Protein AF-A0A9D8HK16-F1 (afdb_monomer)

Sequence (56 aa):
MKVLLIYPEYENTFWNLKKVLKVLGKKAAYPPLGLLTIAAMLPDNWEKKLIDMNWG

pLDDT: mean 91.75, std 6.97, range [59.56, 98.38]

Solvent-accessible surface area (backbone atoms only — not comparable to full-atom values): 3708 Å² total; per-residue (Å²): 98,80,48,80,46,75,45,72,68,74,81,91,50,93,88,56,55,67,72,58,30,55,76,68,74,38,77,63,99,64,74,70,55,71,60,53,53,51,59,70,73,45,67,85,84,40,49,78,45,78,46,47,62,78,50,126

Radius of gyration: 13.44 Å; Cα contacts (8 Å, |Δi|>4): 53; chains: 1; bounding box: 29×18×36 Å

Mean predicted aligned error: 3.59 Å

Secondary structure (DSSP, 8-state):
-EEEEEE------TT--HHHHHHTT-S-SS--HHHHHHHHHS-TTSEEEEEESS--

Structure (mmCIF, N/CA/C/O backbone):
data_AF-A0A9D8HK16-F1
#
_entry.id   AF-A0A9D8HK16-F1
#
loop_
_atom_site.group_PDB
_atom_site.id
_atom_site.type_symbol
_atom_site.label_atom_id
_atom_site.label_alt_id
_atom_site.label_comp_id
_atom_site.label_asym_id
_atom_site.label_entity_id
_atom_site.label_se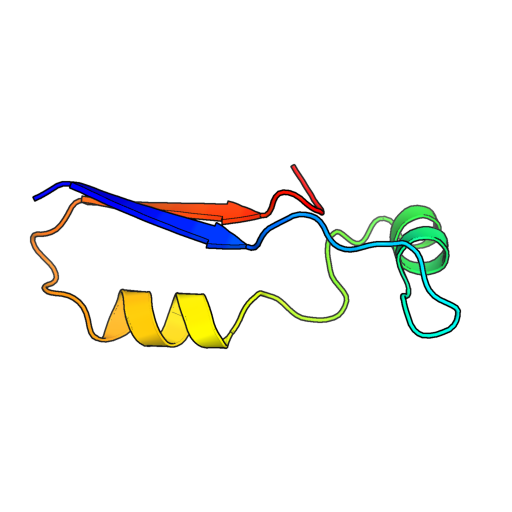q_id
_atom_site.pdbx_PDB_ins_code
_atom_site.Cartn_x
_atom_site.Cartn_y
_atom_site.Cartn_z
_atom_site.occupancy
_atom_site.B_iso_or_equiv
_atom_site.auth_seq_id
_atom_site.auth_comp_id
_atom_site.auth_asym_id
_atom_site.auth_atom_id
_atom_site.pdbx_PDB_model_num
ATOM 1 N N . MET A 1 1 ? -15.709 3.788 12.680 1.00 95.75 1 MET A N 1
ATOM 2 C CA . MET A 1 1 ? -14.937 4.884 12.044 1.00 95.75 1 MET A CA 1
ATOM 3 C C . MET A 1 1 ? -14.665 4.504 10.595 1.00 95.75 1 MET A C 1
ATOM 5 O O . MET A 1 1 ? -14.634 3.310 10.317 1.00 95.75 1 MET A O 1
ATOM 9 N N . LYS A 1 2 ? -14.516 5.475 9.687 1.00 97.81 2 LYS A N 1
ATOM 10 C CA . LYS A 1 2 ? -14.133 5.218 8.290 1.00 97.81 2 LYS A CA 1
ATOM 11 C C . LYS A 1 2 ? -12.684 5.639 8.073 1.00 97.81 2 LYS A C 1
ATOM 13 O O . LYS A 1 2 ? -12.310 6.727 8.508 1.00 97.81 2 LYS A O 1
ATOM 18 N N . VAL A 1 3 ? -11.896 4.801 7.409 1.00 98.00 3 VAL A N 1
A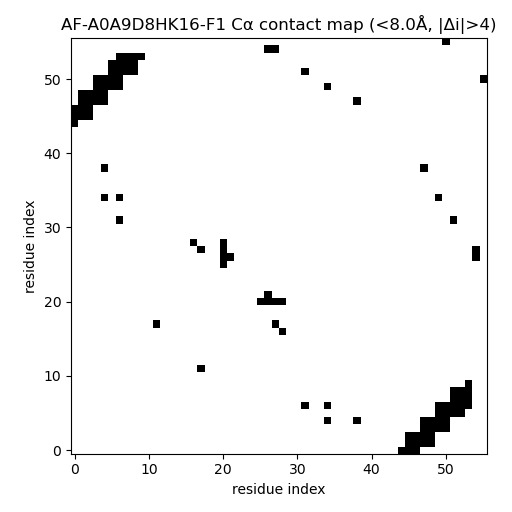TOM 19 C CA . VAL A 1 3 ? -10.493 5.082 7.079 1.00 98.00 3 VAL A CA 1
ATOM 20 C C . VAL A 1 3 ? -10.228 4.804 5.602 1.00 98.00 3 VAL A C 1
ATOM 22 O O . VAL A 1 3 ? -10.682 3.801 5.047 1.00 98.00 3 VAL A O 1
ATOM 25 N N . LEU A 1 4 ? -9.481 5.709 4.972 1.00 97.94 4 LEU A N 1
ATOM 26 C CA . LEU A 1 4 ? -9.042 5.599 3.588 1.00 97.94 4 LEU A CA 1
ATOM 27 C C . LEU A 1 4 ? -7.516 5.484 3.555 1.00 97.94 4 LEU A C 1
ATOM 29 O O . LEU A 1 4 ? -6.811 6.391 3.987 1.00 97.94 4 LEU A O 1
ATOM 33 N N . LEU A 1 5 ? -7.021 4.365 3.042 1.00 97.94 5 LEU A N 1
ATOM 34 C CA . LEU A 1 5 ? -5.607 4.073 2.836 1.00 97.94 5 LEU A CA 1
ATOM 35 C C . LEU A 1 5 ? -5.281 4.372 1.373 1.00 97.94 5 LEU A C 1
ATOM 37 O O . LEU A 1 5 ? -5.847 3.749 0.476 1.00 97.94 5 LEU A O 1
ATOM 41 N N . ILE A 1 6 ? -4.396 5.331 1.121 1.00 96.94 6 I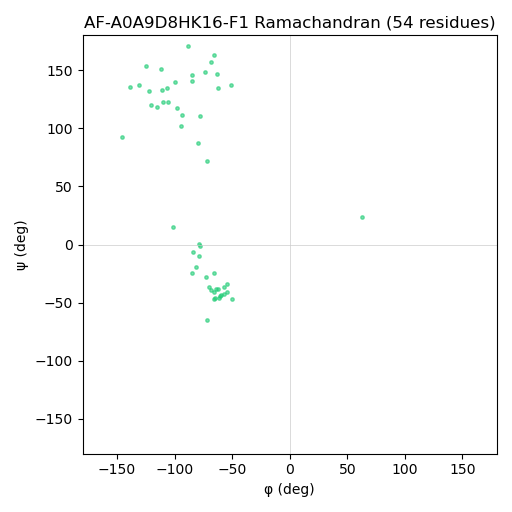LE A N 1
ATOM 42 C CA . ILE A 1 6 ? -4.062 5.766 -0.238 1.00 96.94 6 ILE A CA 1
ATOM 43 C C . ILE A 1 6 ? -2.642 5.315 -0.558 1.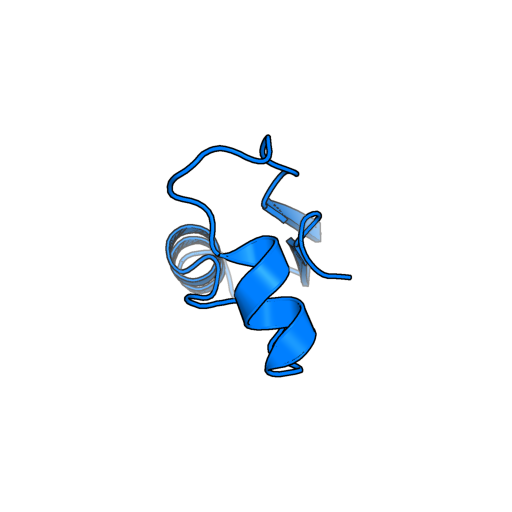00 96.94 6 ILE A C 1
ATOM 45 O O . ILE A 1 6 ? -1.704 5.685 0.147 1.00 96.94 6 ILE A O 1
ATOM 49 N N . TYR A 1 7 ? -2.490 4.540 -1.631 1.00 95.19 7 TYR A N 1
ATOM 50 C CA . TYR A 1 7 ? -1.201 4.333 -2.276 1.00 95.19 7 TYR A CA 1
ATOM 51 C C . TYR A 1 7 ? -1.079 5.349 -3.420 1.00 95.19 7 TYR A C 1
ATOM 53 O O . TYR A 1 7 ? -1.747 5.184 -4.446 1.00 95.19 7 TYR A O 1
ATOM 61 N N . PRO A 1 8 ? -0.321 6.442 -3.222 1.00 94.12 8 PRO A N 1
ATOM 62 C CA . PRO A 1 8 ? -0.314 7.567 -4.146 1.00 94.12 8 PRO A CA 1
ATOM 63 C C . PRO A 1 8 ? 0.317 7.195 -5.484 1.00 94.12 8 PRO A C 1
ATOM 65 O O . PRO A 1 8 ? 1.124 6.265 -5.586 1.00 94.12 8 PRO A O 1
ATOM 68 N N . GLU A 1 9 ? -0.048 7.950 -6.517 1.00 91.88 9 GLU A N 1
ATOM 69 C CA . GLU A 1 9 ? 0.589 7.819 -7.818 1.00 91.88 9 GLU A CA 1
ATOM 70 C C . GLU A 1 9 ? 2.075 8.174 -7.700 1.00 91.88 9 GLU A C 1
ATOM 72 O O . GLU A 1 9 ? 2.440 9.169 -7.074 1.00 91.88 9 GLU A O 1
ATOM 77 N N . TYR A 1 10 ? 2.931 7.349 -8.299 1.00 87.62 10 TYR A N 1
ATOM 78 C CA . TYR A 1 10 ? 4.363 7.610 -8.394 1.00 87.62 10 TYR A CA 1
ATOM 79 C C . TYR A 1 10 ? 4.794 7.894 -9.833 1.00 87.62 10 TYR A C 1
ATOM 81 O O . TYR A 1 10 ? 4.232 7.365 -10.805 1.00 87.62 10 TYR A O 1
ATOM 89 N N . GLU A 1 11 ? 5.857 8.688 -9.951 1.00 88.25 11 GLU A N 1
ATOM 90 C CA . GLU A 1 11 ? 6.476 9.022 -11.227 1.00 88.25 11 GLU A CA 1
ATOM 91 C C . GLU A 1 11 ? 7.055 7.797 -11.941 1.00 88.25 11 GLU A C 1
ATOM 93 O O . GLU A 1 11 ? 7.569 6.846 -11.345 1.00 88.25 11 GLU A O 1
ATOM 98 N N . ASN A 1 12 ? 6.991 7.831 -13.268 1.00 84.94 12 ASN A N 1
ATOM 99 C CA . ASN A 1 12 ? 7.458 6.744 -14.107 1.00 84.94 12 ASN A CA 1
ATOM 100 C C . ASN A 1 12 ? 8.997 6.791 -14.263 1.00 84.94 12 ASN A C 1
ATOM 102 O O . ASN A 1 12 ? 9.503 7.364 -15.224 1.00 84.94 12 ASN A O 1
ATOM 106 N N . THR A 1 13 ? 9.739 6.170 -13.339 1.00 86.94 13 THR A N 1
ATOM 107 C CA . THR A 1 13 ? 11.218 6.064 -13.363 1.00 86.94 13 THR A CA 1
ATOM 108 C C . THR A 1 13 ? 11.731 4.833 -14.128 1.00 86.94 13 THR A C 1
ATO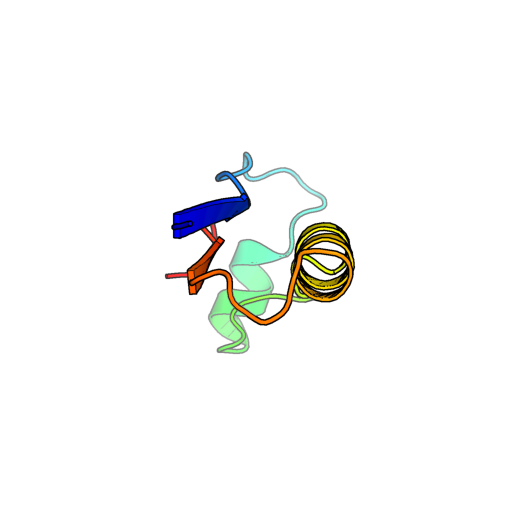M 110 O O . THR A 1 13 ? 10.959 3.940 -14.460 1.00 86.94 13 THR A O 1
ATOM 113 N N . PHE A 1 14 ? 13.042 4.721 -14.375 1.00 84.19 14 PHE A N 1
ATOM 114 C CA . PHE A 1 14 ? 13.636 3.520 -14.995 1.00 84.19 14 PHE A CA 1
ATOM 115 C C . PHE A 1 14 ? 13.296 2.209 -14.253 1.00 84.19 14 PHE A C 1
ATOM 117 O O . PHE A 1 14 ? 13.112 1.173 -14.882 1.00 84.19 14 PHE A O 1
ATOM 124 N N . TRP A 1 15 ? 13.169 2.260 -12.924 1.00 80.56 15 TRP A N 1
ATOM 125 C CA . TRP A 1 15 ? 12.943 1.084 -12.074 1.00 80.56 15 TRP A CA 1
ATOM 126 C C . TRP A 1 15 ? 11.483 0.658 -11.951 1.00 80.56 15 TRP A C 1
ATOM 128 O O . TRP A 1 15 ? 11.189 -0.374 -11.348 1.00 80.56 15 TRP A O 1
ATOM 138 N N . ASN A 1 16 ? 10.550 1.434 -12.498 1.00 83.44 16 ASN A N 1
ATOM 139 C CA . ASN A 1 16 ? 9.152 1.055 -12.445 1.00 83.44 16 ASN A CA 1
ATOM 140 C C . ASN A 1 16 ? 8.800 0.096 -13.596 1.00 83.44 16 ASN A C 1
ATOM 142 O O . ASN A 1 16 ? 9.274 0.227 -14.723 1.00 83.44 16 ASN A O 1
ATOM 146 N N . LEU A 1 17 ? 7.891 -0.837 -13.320 1.00 88.06 17 LEU A N 1
ATOM 147 C CA . LEU A 1 17 ? 7.454 -1.845 -14.283 1.00 88.06 17 LEU A CA 1
ATOM 148 C C . LEU A 1 17 ? 6.096 -1.512 -14.924 1.00 88.06 17 LEU A C 1
ATOM 150 O O . LEU A 1 17 ? 5.509 -2.395 -15.540 1.00 88.06 17 LEU A O 1
ATOM 154 N N . LYS A 1 18 ? 5.580 -0.271 -14.831 1.00 85.12 18 LYS A N 1
ATOM 155 C CA . LYS A 1 18 ? 4.234 0.116 -15.317 1.00 85.12 18 LYS A CA 1
ATOM 156 C C . LYS A 1 18 ? 3.998 -0.330 -16.763 1.00 85.12 18 LYS A C 1
ATOM 158 O O . LYS A 1 18 ? 2.980 -0.947 -17.067 1.00 85.12 18 LYS A O 1
ATOM 163 N N . LYS A 1 19 ? 4.959 -0.079 -17.659 1.00 87.50 19 LYS A N 1
ATOM 164 C CA . LYS A 1 19 ? 4.853 -0.480 -19.075 1.00 87.50 19 LYS A CA 1
ATOM 165 C C . LYS A 1 19 ? 4.825 -2.000 -19.253 1.00 87.50 19 LYS A C 1
ATOM 167 O O . LYS A 1 19 ? 3.976 -2.505 -19.980 1.00 87.50 19 LYS A O 1
ATOM 172 N N . VAL A 1 20 ? 5.720 -2.719 -18.576 1.00 91.12 20 VAL A N 1
ATOM 173 C CA . VAL A 1 20 ? 5.822 -4.185 -18.665 1.00 91.12 20 VAL A CA 1
ATOM 174 C C . VAL A 1 20 ? 4.569 -4.845 -18.090 1.00 91.12 20 VAL A C 1
ATOM 176 O O . VAL A 1 20 ? 3.967 -5.699 -18.731 1.00 91.12 20 VAL A O 1
ATOM 179 N N . LEU A 1 21 ? 4.122 -4.403 -16.915 1.00 90.25 21 LEU A N 1
ATOM 180 C CA . LEU A 1 21 ? 2.933 -4.921 -16.243 1.00 90.25 21 LEU A CA 1
ATOM 181 C C . LEU A 1 21 ? 1.664 -4.690 -17.068 1.00 90.25 21 LEU A C 1
ATOM 183 O O . LEU A 1 21 ? 0.847 -5.602 -17.175 1.00 90.25 21 LEU A O 1
ATOM 187 N N . LYS A 1 22 ? 1.546 -3.534 -17.739 1.00 87.88 22 LYS A N 1
ATOM 188 C CA . LYS A 1 22 ? 0.445 -3.261 -18.673 1.00 87.88 22 LYS A CA 1
ATOM 189 C C . LYS A 1 22 ? 0.411 -4.265 -19.830 1.00 87.88 22 LYS A C 1
ATOM 191 O O . LYS A 1 22 ? -0.662 -4.762 -20.153 1.00 87.88 22 LYS A O 1
ATOM 196 N N . VAL A 1 23 ? 1.565 -4.593 -20.419 1.00 92.38 23 VAL A N 1
ATOM 197 C CA . VAL A 1 23 ? 1.667 -5.621 -21.476 1.00 92.38 23 VAL A CA 1
ATOM 198 C C . VAL A 1 23 ? 1.299 -7.007 -20.939 1.00 92.38 23 VAL A C 1
ATOM 200 O O . VAL A 1 23 ? 0.618 -7.768 -21.616 1.00 92.38 23 VAL A O 1
ATOM 203 N N . LEU A 1 24 ? 1.691 -7.316 -19.704 1.00 92.81 24 LEU A N 1
ATOM 204 C CA . LEU A 1 24 ? 1.370 -8.581 -19.037 1.00 92.81 24 LEU A CA 1
ATOM 205 C C . LEU A 1 24 ? -0.070 -8.651 -18.492 1.00 92.81 24 LEU A C 1
ATOM 207 O O . LEU A 1 24 ? -0.440 -9.663 -17.896 1.00 92.81 24 LEU A O 1
ATOM 211 N N . GLY A 1 25 ? -0.873 -7.589 -18.633 1.00 89.81 25 GLY A N 1
ATOM 212 C CA . GLY A 1 25 ? -2.222 -7.515 -18.063 1.00 89.81 25 GLY A CA 1
ATOM 213 C C . GLY A 1 25 ? -2.245 -7.589 -16.531 1.00 89.81 25 GLY A C 1
ATOM 214 O O . GLY A 1 25 ? -3.241 -8.005 -15.938 1.00 89.81 25 GLY A O 1
ATOM 215 N N . LYS A 1 26 ? -1.140 -7.232 -15.871 1.00 87.62 26 LYS A N 1
ATOM 216 C CA . LYS A 1 26 ? -1.016 -7.215 -14.411 1.00 87.62 26 LYS A CA 1
ATOM 217 C C . LYS A 1 26 ? -1.193 -5.791 -13.900 1.00 87.62 26 LYS A C 1
ATOM 219 O O . LYS A 1 26 ? -0.669 -4.853 -14.489 1.00 87.62 26 LYS A O 1
ATOM 224 N N . LYS A 1 27 ? -1.909 -5.654 -12.778 1.00 83.69 27 LYS A N 1
ATOM 225 C CA . LYS A 1 27 ? -2.046 -4.376 -12.075 1.00 83.69 27 LYS A CA 1
ATOM 226 C C . LYS A 1 27 ? -0.724 -4.023 -11.400 1.00 83.69 27 LYS A C 1
ATOM 228 O O . LYS A 1 27 ? -0.046 -3.142 -11.867 1.00 83.69 27 LYS A O 1
ATOM 233 N N . ALA A 1 28 ? -0.246 -4.779 -10.419 1.00 86.88 28 ALA A N 1
ATOM 234 C CA . ALA A 1 28 ? 1.032 -4.477 -9.768 1.00 86.88 28 ALA A CA 1
ATOM 235 C C . ALA A 1 28 ? 1.998 -5.668 -9.804 1.00 86.88 28 ALA A C 1
ATOM 237 O O . ALA A 1 28 ? 1.564 -6.819 -9.850 1.00 86.88 28 ALA A O 1
ATOM 238 N N . ALA A 1 29 ? 3.306 -5.391 -9.751 1.00 86.62 29 ALA A N 1
ATOM 239 C CA . ALA A 1 29 ? 4.312 -6.419 -9.463 1.00 86.62 29 AL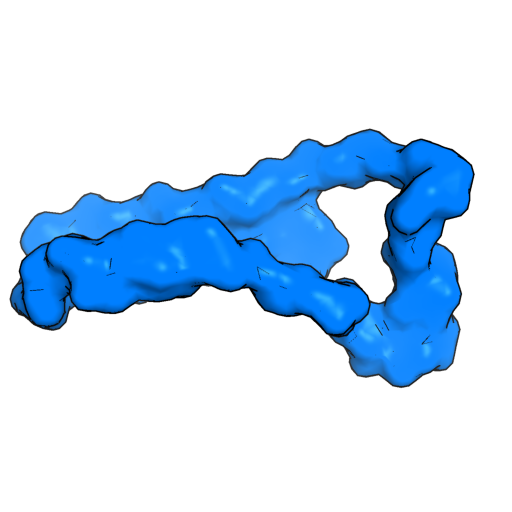A A CA 1
ATOM 240 C C . ALA A 1 29 ? 4.189 -6.891 -8.008 1.00 86.62 29 ALA A C 1
ATOM 242 O O . ALA A 1 29 ? 4.268 -8.082 -7.728 1.00 86.62 29 ALA A O 1
ATOM 243 N N . TYR A 1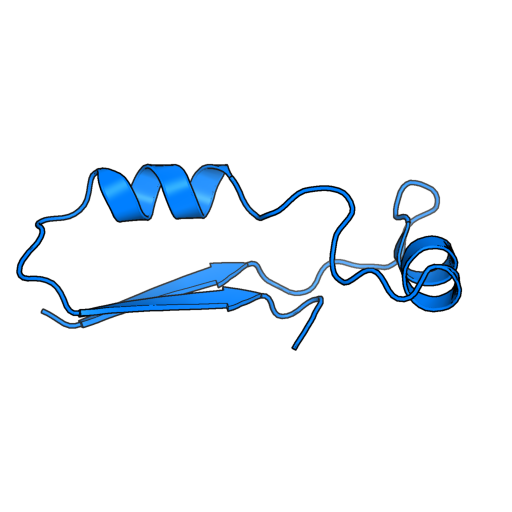 30 ? 3.929 -5.942 -7.104 1.00 86.94 30 TYR A N 1
ATOM 244 C CA . TYR A 1 30 ? 3.694 -6.179 -5.688 1.00 86.94 30 TYR A CA 1
ATOM 245 C C . TYR A 1 30 ? 2.537 -5.288 -5.219 1.00 86.94 30 TYR A C 1
ATOM 247 O O . TYR A 1 30 ? 2.508 -4.111 -5.586 1.00 86.94 30 TYR A O 1
ATOM 255 N N . PRO A 1 31 ? 1.581 -5.806 -4.430 1.00 89.12 31 PRO A N 1
ATOM 256 C CA . PRO A 1 31 ? 0.559 -4.973 -3.801 1.00 89.12 31 PRO A CA 1
ATOM 257 C C . PRO A 1 31 ? 1.192 -4.023 -2.763 1.00 89.12 31 PRO A C 1
ATOM 259 O O . PRO A 1 31 ? 2.314 -4.281 -2.314 1.00 89.12 31 PRO A O 1
ATOM 262 N N . PRO A 1 32 ? 0.491 -2.958 -2.322 1.00 93.50 32 PRO A N 1
ATOM 263 C CA . PRO A 1 32 ? 0.975 -2.043 -1.285 1.00 93.50 32 PRO A CA 1
ATOM 264 C C . PRO A 1 32 ? 0.953 -2.715 0.100 1.00 93.50 32 PRO A C 1
ATOM 266 O O . PRO A 1 32 ? 0.130 -2.401 0.961 1.00 93.50 32 PRO A O 1
ATOM 269 N N . LEU A 1 33 ? 1.868 -3.665 0.310 1.00 95.38 33 LEU A N 1
ATOM 270 C CA . LEU A 1 33 ? 1.917 -4.551 1.474 1.00 95.38 33 LEU A CA 1
ATOM 271 C C . LEU A 1 33 ? 1.929 -3.775 2.792 1.00 95.38 33 LEU A C 1
ATOM 273 O O . LEU A 1 33 ? 1.201 -4.134 3.706 1.00 95.38 33 LEU A O 1
ATOM 277 N N . GLY A 1 34 ? 2.680 -2.673 2.869 1.00 95.88 34 GLY A N 1
ATOM 278 C CA . GLY A 1 34 ? 2.706 -1.827 4.064 1.00 95.88 34 GLY A CA 1
ATOM 279 C C . GLY A 1 34 ? 1.322 -1.299 4.458 1.00 95.88 34 GLY A C 1
ATOM 280 O O . GLY A 1 34 ? 0.953 -1.365 5.628 1.00 95.88 34 GLY A O 1
ATOM 281 N N . LEU A 1 35 ? 0.514 -0.849 3.490 1.00 97.00 35 LEU A N 1
ATOM 282 C CA . LEU A 1 35 ? -0.848 -0.377 3.761 1.00 97.00 35 LEU A CA 1
ATOM 283 C C . LEU A 1 35 ? -1.783 -1.521 4.157 1.00 97.00 35 LEU A C 1
ATOM 285 O O . LEU A 1 35 ? -2.633 -1.327 5.021 1.00 97.00 35 LEU A O 1
ATOM 289 N N . LEU A 1 36 ? -1.620 -2.705 3.561 1.00 96.56 36 LEU A N 1
ATOM 290 C CA . LEU A 1 36 ? -2.394 -3.893 3.933 1.00 96.56 36 LEU A CA 1
ATOM 291 C C . LEU A 1 36 ? -2.069 -4.356 5.359 1.00 96.56 36 LEU A C 1
ATOM 293 O O . LEU A 1 36 ? -2.982 -4.672 6.119 1.00 96.56 36 LEU A O 1
ATOM 297 N N . THR A 1 37 ? -0.796 -4.324 5.755 1.00 97.94 37 THR A N 1
ATOM 298 C CA . THR A 1 37 ? -0.371 -4.620 7.129 1.00 97.94 37 THR A CA 1
ATOM 299 C C . THR A 1 37 ? -0.982 -3.630 8.116 1.00 97.94 37 THR A C 1
ATOM 301 O O . THR A 1 37 ? -1.555 -4.044 9.121 1.00 97.94 37 THR A O 1
ATOM 304 N N . ILE A 1 38 ? -0.941 -2.329 7.809 1.00 97.81 38 ILE A N 1
ATOM 305 C CA . ILE A 1 38 ? -1.593 -1.311 8.645 1.00 97.81 38 ILE A CA 1
ATOM 306 C C . ILE A 1 38 ? -3.103 -1.570 8.718 1.00 97.81 38 ILE A C 1
ATOM 308 O O . ILE A 1 38 ? -3.667 -1.551 9.807 1.00 97.81 38 ILE A O 1
ATOM 312 N N . ALA A 1 39 ? -3.762 -1.881 7.597 1.00 97.69 39 ALA A N 1
ATOM 313 C CA . ALA A 1 39 ? -5.194 -2.192 7.572 1.00 97.69 39 ALA A CA 1
ATOM 314 C C . ALA A 1 39 ? -5.570 -3.363 8.498 1.00 97.69 39 ALA A C 1
ATOM 316 O O . ALA A 1 39 ? -6.635 -3.335 9.125 1.00 97.69 39 ALA A O 1
ATOM 317 N N . ALA A 1 40 ? -4.697 -4.369 8.593 1.00 97.44 40 ALA A N 1
ATOM 318 C CA . ALA A 1 40 ? -4.862 -5.522 9.475 1.00 97.44 40 ALA A CA 1
ATOM 319 C C . ALA A 1 40 ? -4.638 -5.184 10.959 1.00 97.44 40 ALA A C 1
ATOM 321 O O . ALA A 1 40 ? -5.225 -5.825 11.821 1.00 97.44 40 ALA A O 1
ATOM 322 N N . MET A 1 41 ? -3.824 -4.170 11.266 1.00 98.12 41 MET A N 1
ATOM 323 C CA . MET A 1 41 ? -3.596 -3.694 12.637 1.00 98.12 41 MET A CA 1
ATOM 324 C C . MET A 1 41 ? -4.701 -2.754 13.145 1.00 98.12 41 MET A C 1
ATOM 326 O O . MET A 1 41 ? -4.822 -2.540 14.351 1.00 98.12 41 MET A O 1
ATOM 330 N N . LEU A 1 42 ? -5.496 -2.162 12.247 1.00 98.06 42 LEU A N 1
ATOM 331 C CA . LEU A 1 42 ? -6.609 -1.286 12.618 1.00 98.06 42 LEU A CA 1
ATOM 332 C C . LEU A 1 42 ? -7.799 -2.086 13.174 1.00 98.06 42 LEU A C 1
ATOM 334 O O . LEU A 1 42 ? -8.059 -3.187 12.682 1.00 98.06 42 LEU A O 1
ATOM 338 N N . PRO A 1 43 ? -8.592 -1.515 14.105 1.00 98.38 43 PRO A N 1
ATOM 339 C CA . PRO A 1 43 ? -9.752 -2.192 14.686 1.00 98.38 43 PRO A CA 1
ATOM 340 C C . PRO A 1 43 ? -10.702 -2.784 13.637 1.00 98.38 43 PRO A C 1
ATOM 342 O O . PRO A 1 43 ? -11.015 -2.142 12.631 1.00 98.38 43 PRO A O 1
ATOM 345 N N . ASP A 1 44 ? -11.191 -4.001 13.873 1.00 96.50 44 ASP A N 1
ATOM 346 C CA . ASP A 1 44 ? -12.025 -4.738 12.909 1.00 96.50 44 ASP A CA 1
ATOM 347 C C . ASP A 1 44 ? -13.382 -4.088 12.644 1.00 96.50 44 ASP A C 1
ATOM 349 O O . ASP A 1 44 ? -13.952 -4.243 11.568 1.00 96.50 44 ASP A O 1
ATOM 353 N N . ASN A 1 45 ? -13.880 -3.297 13.594 1.00 97.88 45 ASN A N 1
ATOM 354 C CA . ASN A 1 45 ? -15.128 -2.552 13.455 1.00 97.88 45 ASN A CA 1
ATOM 355 C C . ASN A 1 45 ? -14.995 -1.270 12.611 1.00 97.88 45 ASN A C 1
ATOM 357 O O . ASN A 1 45 ? -15.962 -0.513 12.483 1.00 97.88 45 ASN A O 1
ATOM 361 N N . TRP A 1 46 ? -13.808 -0.958 12.084 1.00 98.12 46 TRP A N 1
ATOM 362 C CA . TRP A 1 46 ? -13.628 0.180 11.186 1.00 98.12 46 TRP A CA 1
ATOM 363 C C . TRP A 1 46 ? -13.950 -0.209 9.746 1.00 98.12 46 TRP A C 1
ATOM 365 O O . TRP A 1 46 ? -13.573 -1.274 9.267 1.00 98.12 46 TRP A O 1
ATOM 375 N N . GLU A 1 47 ? -14.600 0.701 9.025 1.00 98.25 47 GLU A N 1
ATOM 376 C CA . GLU A 1 47 ? -14.767 0.587 7.579 1.00 98.25 47 GLU A CA 1
ATOM 377 C C . GLU A 1 47 ? -13.450 0.999 6.916 1.00 98.25 47 GLU A C 1
ATOM 379 O O . GLU A 1 47 ? -13.046 2.165 6.979 1.00 98.25 47 GLU A O 1
ATOM 384 N N . LYS A 1 48 ? -12.763 0.022 6.322 1.00 97.81 48 LYS A N 1
ATOM 385 C CA . LYS A 1 48 ? -11.425 0.167 5.743 1.00 97.81 48 LYS A CA 1
ATOM 386 C C . LYS A 1 48 ? -11.541 0.174 4.220 1.00 97.81 48 LYS A C 1
ATOM 388 O O . LYS A 1 48 ? -12.033 -0.790 3.638 1.00 97.81 48 LYS A O 1
ATOM 393 N N . LYS A 1 49 ? -11.066 1.234 3.563 1.00 97.31 49 LYS A N 1
ATOM 394 C CA . LYS A 1 49 ? -10.971 1.308 2.096 1.00 97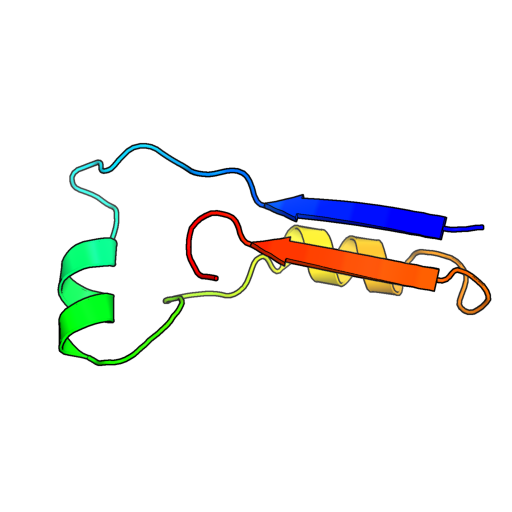.31 49 LYS A CA 1
ATOM 395 C C . LYS A 1 49 ? -9.530 1.571 1.684 1.00 97.31 49 LYS A C 1
ATOM 397 O O . LYS A 1 49 ? -8.910 2.481 2.219 1.00 97.31 49 LYS A O 1
ATOM 402 N N . LEU A 1 50 ? -9.015 0.809 0.721 1.00 96.25 50 LEU A N 1
ATOM 403 C CA . LEU A 1 50 ? -7.710 1.051 0.107 1.00 96.25 50 LEU A CA 1
ATOM 404 C C . LEU A 1 50 ? -7.897 1.495 -1.344 1.00 96.25 50 LEU A C 1
ATOM 406 O O . LEU A 1 50 ? -8.674 0.884 -2.076 1.00 96.25 50 LEU A O 1
ATOM 410 N N . ILE A 1 51 ? -7.193 2.552 -1.743 1.00 95.56 51 ILE A N 1
ATOM 411 C CA . ILE A 1 51 ? -7.133 3.042 -3.122 1.00 95.56 51 ILE A CA 1
ATOM 412 C C . ILE A 1 51 ? -5.680 3.016 -3.585 1.00 95.56 51 ILE A C 1
ATOM 414 O O . ILE A 1 51 ? -4.831 3.689 -3.002 1.00 95.56 51 ILE A O 1
ATOM 418 N N . ASP A 1 52 ? -5.415 2.256 -4.645 1.00 93.12 52 ASP A N 1
ATOM 419 C CA . ASP A 1 52 ? -4.168 2.323 -5.400 1.00 93.12 52 ASP A CA 1
ATOM 420 C C . ASP A 1 52 ? -4.345 3.293 -6.572 1.00 93.12 52 ASP A C 1
ATOM 422 O O . ASP A 1 52 ? -5.104 3.029 -7.501 1.00 93.12 52 ASP A O 1
ATOM 426 N N . MET A 1 53 ? -3.663 4.438 -6.523 1.00 92.81 53 MET A N 1
ATOM 427 C CA . MET A 1 53 ? -3.742 5.453 -7.578 1.00 92.81 53 MET A CA 1
ATOM 428 C C . MET A 1 53 ? -2.888 5.112 -8.806 1.00 92.81 53 MET A C 1
ATOM 430 O O . MET A 1 53 ? -3.011 5.771 -9.834 1.00 92.81 53 MET A O 1
ATOM 434 N N . ASN A 1 54 ? -2.027 4.095 -8.732 1.00 87.94 54 ASN A N 1
ATOM 435 C CA . ASN A 1 54 ? -1.237 3.640 -9.876 1.00 87.94 54 ASN A CA 1
ATOM 436 C C . ASN A 1 54 ? -2.013 2.654 -10.746 1.00 87.94 54 ASN A C 1
ATOM 438 O O . ASN A 1 54 ? -1.708 2.516 -11.932 1.00 87.94 54 ASN A O 1
ATOM 442 N N . TRP A 1 55 ? -2.997 1.976 -10.152 1.00 76.00 55 TRP A N 1
ATOM 443 C CA . TRP A 1 55 ? -3.765 0.910 -10.775 1.00 76.00 5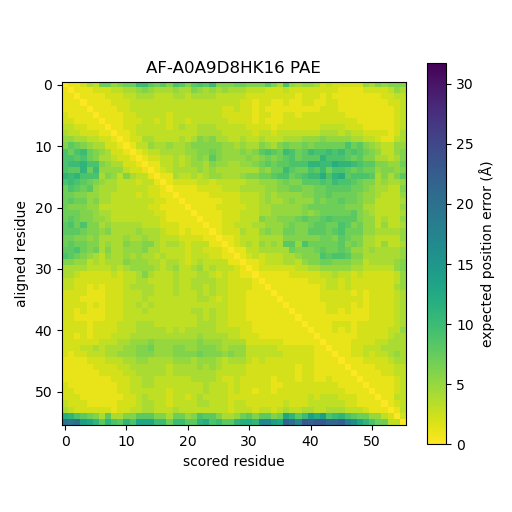5 TRP A CA 1
ATOM 444 C C . TRP A 1 55 ? -5.206 0.947 -10.260 1.00 76.00 55 TRP A C 1
ATOM 446 O O . TRP A 1 55 ? -5.517 0.340 -9.238 1.00 76.00 55 TRP A O 1
ATOM 456 N N . GLY A 1 56 ? -6.078 1.658 -10.982 1.00 59.56 56 GLY A N 1
ATOM 457 C CA . GLY A 1 56 ? -7.528 1.649 -10.739 1.00 59.56 56 GLY A CA 1
ATOM 458 C C . GLY A 1 56 ? -8.134 0.253 -10.853 1.00 59.56 56 GLY A C 1
ATOM 459 O O . GLY A 1 56 ? -7.783 -0.496 -11.798 1.00 59.56 56 GLY A O 1
#

Foldseek 3Di:
DEDEAEQDDDDDDPPACLVVCVVVVHQHPDDPVVSVVVVVVDDPPYHYHYDYPSGD